Protein AF-A0A9D7X6R0-F1 (afdb_monomer_lite)

Sequence (83 aa):
MASRTNSQILNREISWLYFNGRVLQEAADKGNPLIERLKFLGIFSNNRDEFFRVRVATLNRIVKVGEITKGTDYNPKKILKQI

Structure (mmCIF, N/CA/C/O backbone):
data_AF-A0A9D7X6R0-F1
#
_entry.id   AF-A0A9D7X6R0-F1
#
loop_
_atom_site.group_PDB
_atom_site.id
_atom_site.type_symbol
_atom_site.label_atom_id
_atom_site.label_alt_id
_atom_site.label_comp_id
_atom_site.label_asym_id
_atom_site.label_entity_id
_atom_site.label_seq_id
_atom_site.pdbx_PDB_ins_code
_atom_site.Cartn_x
_atom_site.Cartn_y
_atom_site.Cartn_z
_atom_site.occupancy
_atom_site.B_iso_or_equiv
_atom_site.auth_seq_id
_atom_site.auth_comp_id
_atom_site.auth_asym_id
_atom_site.auth_atom_id
_atom_site.pdbx_PDB_model_num
ATOM 1 N N . MET A 1 1 ? 27.491 -23.139 11.978 1.00 37.03 1 MET A N 1
ATOM 2 C CA . MET A 1 1 ? 27.541 -22.419 10.686 1.00 37.03 1 MET A CA 1
ATOM 3 C C . MET A 1 1 ? 26.219 -21.688 10.508 1.00 37.03 1 MET A C 1
ATOM 5 O O . MET A 1 1 ? 25.219 -22.332 10.226 1.00 37.03 1 MET A O 1
ATOM 9 N N . ALA A 1 2 ? 26.178 -20.383 10.788 1.00 41.16 2 ALA A N 1
ATOM 10 C CA . ALA A 1 2 ? 24.954 -19.599 10.648 1.00 41.16 2 ALA A CA 1
ATOM 11 C C . ALA A 1 2 ? 24.570 -19.517 9.163 1.00 41.16 2 ALA A C 1
ATOM 13 O O . ALA A 1 2 ? 25.357 -19.042 8.342 1.00 41.16 2 ALA A O 1
ATOM 14 N N . SER A 1 3 ? 23.382 -20.024 8.832 1.00 43.88 3 SER A N 1
ATOM 15 C CA . SER A 1 3 ? 22.734 -19.822 7.538 1.00 43.88 3 SER A CA 1
ATOM 16 C C . SER A 1 3 ? 22.702 -18.322 7.251 1.00 43.88 3 SER A C 1
ATOM 18 O O . SER A 1 3 ? 22.035 -17.569 7.960 1.00 43.88 3 SER A O 1
ATOM 20 N N . ARG A 1 4 ? 23.461 -17.869 6.246 1.00 49.16 4 ARG A N 1
ATOM 21 C CA . ARG A 1 4 ? 23.272 -16.536 5.674 1.00 49.16 4 ARG A CA 1
ATOM 22 C C . ARG A 1 4 ? 21.849 -16.529 5.132 1.00 49.16 4 ARG A C 1
ATOM 24 O O . ARG A 1 4 ? 21.594 -17.137 4.095 1.00 49.16 4 ARG A O 1
ATOM 31 N N . THR A 1 5 ? 20.919 -15.894 5.842 1.00 46.94 5 THR A N 1
ATOM 32 C CA . THR A 1 5 ? 19.594 -15.588 5.307 1.00 46.94 5 THR A CA 1
ATOM 33 C C . THR A 1 5 ? 19.825 -14.814 4.023 1.00 46.94 5 THR A C 1
ATOM 35 O O . THR A 1 5 ? 20.263 -13.665 4.058 1.00 46.94 5 THR A O 1
ATOM 38 N N . ASN A 1 6 ? 19.633 -15.483 2.891 1.00 48.53 6 ASN A N 1
ATOM 39 C CA . ASN A 1 6 ? 19.775 -14.907 1.570 1.00 48.53 6 ASN A CA 1
ATOM 40 C C . ASN A 1 6 ? 18.628 -13.902 1.419 1.00 48.53 6 ASN A C 1
ATOM 42 O O . ASN A 1 6 ? 17.539 -14.263 0.972 1.00 48.53 6 ASN A O 1
ATOM 46 N N . SER A 1 7 ? 18.816 -12.680 1.928 1.00 52.41 7 SER A N 1
ATOM 47 C CA . SER A 1 7 ? 17.825 -11.616 1.851 1.00 52.41 7 SER A CA 1
ATOM 48 C C . SER A 1 7 ? 17.746 -11.194 0.393 1.00 52.41 7 SER A C 1
ATOM 50 O O . SER A 1 7 ? 18.479 -10.314 -0.058 1.00 52.41 7 SER A O 1
ATOM 52 N N . GLN A 1 8 ? 16.898 -11.883 -0.363 1.00 63.56 8 GLN A N 1
ATOM 53 C CA . GLN A 1 8 ? 16.509 -11.466 -1.698 1.00 63.56 8 GLN A CA 1
ATOM 54 C C . GLN A 1 8 ? 16.032 -10.018 -1.587 1.00 63.56 8 GLN A C 1
ATOM 56 O O . GLN A 1 8 ? 15.057 -9.734 -0.889 1.00 63.56 8 GLN A O 1
ATOM 61 N N . ILE A 1 9 ? 16.772 -9.092 -2.200 1.00 69.31 9 ILE A N 1
ATOM 62 C CA . ILE A 1 9 ? 16.417 -7.676 -2.187 1.00 69.31 9 ILE A CA 1
ATOM 63 C C . ILE A 1 9 ? 15.101 -7.557 -2.954 1.00 69.31 9 ILE A C 1
ATOM 65 O O . ILE A 1 9 ? 15.049 -7.754 -4.168 1.00 69.31 9 ILE A O 1
ATOM 69 N N . LEU A 1 10 ? 14.017 -7.280 -2.230 1.00 79.69 10 LEU A N 1
ATOM 70 C CA . LEU A 1 10 ? 12.708 -7.054 -2.827 1.00 79.69 10 LEU A CA 1
ATOM 71 C C . LEU A 1 10 ? 12.746 -5.793 -3.687 1.00 79.69 10 LEU A C 1
ATOM 73 O O . LEU A 1 10 ? 13.405 -4.803 -3.366 1.00 79.69 10 LEU A O 1
ATOM 77 N N . ASN A 1 11 ? 11.987 -5.812 -4.781 1.00 88.62 11 ASN A N 1
ATOM 78 C CA . ASN A 1 11 ? 11.842 -4.632 -5.614 1.00 88.62 11 ASN A CA 1
ATOM 79 C C . ASN A 1 11 ? 11.299 -3.455 -4.785 1.00 88.62 11 ASN A C 1
ATOM 81 O O . ASN A 1 11 ? 10.421 -3.633 -3.936 1.00 88.62 11 ASN A O 1
ATOM 85 N N . ARG A 1 12 ? 11.802 -2.246 -5.051 1.00 91.06 12 ARG A N 1
ATOM 86 C CA . ARG A 1 12 ? 11.427 -1.026 -4.324 1.00 91.06 12 ARG A CA 1
ATOM 87 C C . ARG A 1 12 ? 9.920 -0.769 -4.324 1.00 91.06 12 ARG A C 1
ATOM 89 O O . ARG A 1 12 ? 9.385 -0.374 -3.294 1.00 91.06 12 ARG A O 1
ATOM 96 N N . GLU A 1 13 ? 9.245 -0.989 -5.449 1.00 93.50 13 GLU A N 1
ATOM 97 C CA . GLU A 1 13 ? 7.814 -0.690 -5.585 1.00 93.50 13 GLU A CA 1
ATOM 98 C C . GLU A 1 13 ? 6.964 -1.691 -4.799 1.00 93.50 13 GLU A C 1
ATOM 100 O O . GLU A 1 13 ? 6.043 -1.306 -4.084 1.00 93.50 13 GLU A O 1
ATOM 105 N N . ILE A 1 14 ? 7.358 -2.965 -4.815 1.00 94.44 14 ILE A N 1
ATOM 106 C CA . ILE A 1 14 ? 6.728 -4.010 -3.999 1.00 94.44 14 ILE A CA 1
ATOM 107 C C . ILE A 1 14 ? 6.996 -3.779 -2.506 1.00 94.44 14 ILE A C 1
ATOM 109 O O . ILE A 1 14 ? 6.093 -3.876 -1.679 1.00 94.44 14 ILE A O 1
ATOM 113 N N . SER A 1 15 ? 8.219 -3.386 -2.148 1.00 94.25 15 SER A N 1
ATOM 114 C CA . SER A 1 15 ? 8.569 -3.013 -0.769 1.00 94.25 15 SER A CA 1
ATOM 115 C C . SER A 1 15 ? 7.743 -1.825 -0.272 1.00 94.25 15 SER A C 1
ATOM 117 O O . SER A 1 15 ? 7.370 -1.771 0.899 1.00 94.25 15 SER A O 1
ATOM 119 N N . TRP A 1 16 ? 7.414 -0.888 -1.164 1.00 96.06 16 TRP A N 1
ATOM 120 C CA . TRP A 1 16 ? 6.540 0.233 -0.845 1.00 96.06 16 TRP A CA 1
ATOM 121 C C . TRP A 1 16 ? 5.105 -0.238 -0.548 1.00 96.06 16 TRP A C 1
ATOM 123 O O . TRP A 1 16 ? 4.509 0.218 0.428 1.00 96.06 16 TRP A O 1
ATOM 133 N N . LEU A 1 17 ? 4.571 -1.206 -1.306 1.00 96.81 17 LEU A N 1
ATOM 134 C CA . LEU A 1 17 ? 3.266 -1.814 -1.007 1.00 96.81 17 LEU A CA 1
ATOM 135 C C . LEU A 1 17 ? 3.258 -2.520 0.355 1.00 96.81 17 LEU A C 1
ATOM 137 O O . LEU A 1 17 ? 2.315 -2.337 1.121 1.00 96.81 17 LEU A O 1
ATOM 141 N N . TYR A 1 18 ? 4.322 -3.251 0.707 1.00 96.62 18 TYR A N 1
ATOM 142 C CA . TYR A 1 18 ? 4.461 -3.839 2.047 1.00 96.62 18 TYR A CA 1
ATOM 143 C C . TYR A 1 18 ? 4.492 -2.777 3.148 1.00 96.62 18 TYR A C 1
ATOM 145 O O . TYR A 1 18 ? 3.869 -2.951 4.196 1.00 96.62 18 TYR A O 1
ATOM 153 N N . PHE A 1 19 ? 5.185 -1.659 2.918 1.00 97.25 19 PHE A N 1
ATOM 154 C CA . PHE A 1 19 ? 5.157 -0.529 3.841 1.00 97.25 19 PHE A CA 1
ATOM 155 C C . PHE A 1 19 ? 3.732 0.003 4.029 1.00 97.25 19 PHE A C 1
ATOM 157 O O . PHE A 1 19 ? 3.290 0.121 5.170 1.00 97.25 19 PHE A O 1
ATOM 164 N N . ASN A 1 20 ? 2.989 0.2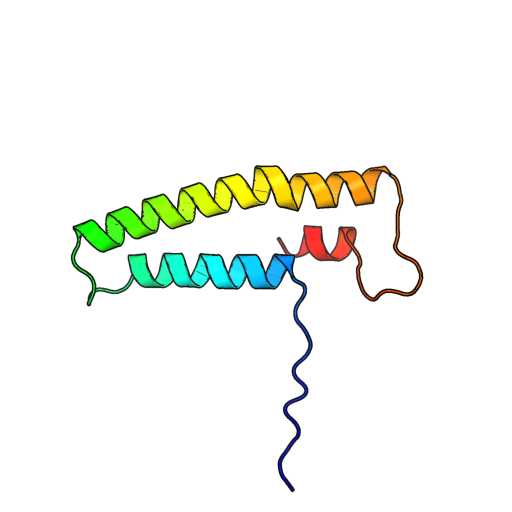52 2.946 1.00 98.25 20 ASN A N 1
ATOM 165 C CA . ASN A 1 20 ? 1.615 0.741 3.061 1.00 98.25 20 ASN A CA 1
ATOM 166 C C . ASN A 1 20 ? 0.683 -0.314 3.692 1.00 98.25 20 ASN A C 1
ATOM 168 O O . ASN A 1 20 ? -0.236 0.029 4.428 1.00 98.25 20 ASN A O 1
ATOM 172 N N . GLY A 1 21 ? 0.965 -1.603 3.488 1.00 98.31 21 GLY A N 1
ATOM 173 C CA . GLY A 1 21 ? 0.302 -2.703 4.190 1.00 98.31 21 GLY A CA 1
ATOM 174 C C . GLY A 1 21 ? 0.468 -2.632 5.711 1.00 98.31 21 GLY A C 1
ATOM 175 O O . GLY A 1 21 ? -0.486 -2.908 6.430 1.00 98.31 21 GLY A O 1
ATOM 176 N N . ARG A 1 22 ? 1.626 -2.186 6.217 1.00 98.38 22 ARG A N 1
ATOM 177 C CA . ARG A 1 22 ? 1.820 -1.946 7.660 1.00 98.38 22 ARG A CA 1
ATOM 178 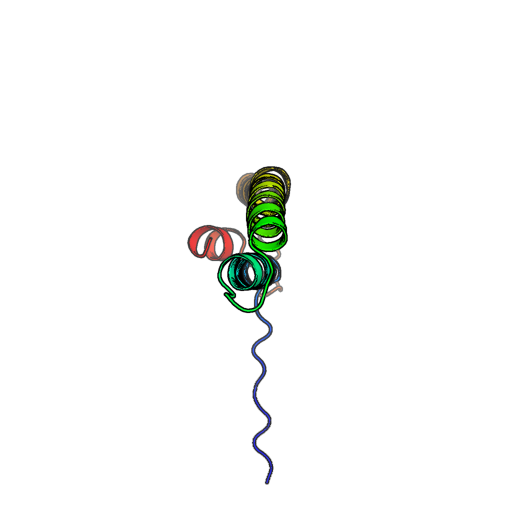C C . ARG A 1 22 ? 0.996 -0.768 8.176 1.00 98.38 22 ARG A C 1
ATOM 180 O O . ARG A 1 22 ? 0.453 -0.853 9.265 1.00 98.38 22 ARG A O 1
ATOM 187 N N . VAL A 1 23 ? 0.805 0.282 7.376 1.00 98.50 23 VAL A N 1
ATOM 188 C CA . VAL A 1 23 ? -0.116 1.381 7.735 1.00 98.50 23 VAL A CA 1
ATOM 189 C C . VAL A 1 23 ? -1.549 0.859 7.895 1.00 98.50 23 VAL A C 1
ATOM 191 O O . VAL A 1 23 ? -2.261 1.257 8.812 1.00 98.50 23 VAL A O 1
ATOM 194 N N . LEU A 1 24 ? -1.970 -0.075 7.037 1.00 98.44 24 LEU A N 1
ATOM 195 C CA . LEU A 1 24 ? -3.278 -0.717 7.173 1.00 98.44 24 LEU A CA 1
ATOM 196 C C . LEU A 1 24 ? -3.363 -1.630 8.411 1.00 98.44 24 LEU A C 1
ATOM 198 O O . LEU A 1 24 ? -4.435 -1.743 9.000 1.00 98.44 24 LEU A O 1
ATOM 202 N N . GLN A 1 25 ? -2.255 -2.251 8.832 1.00 98.69 25 GLN A N 1
ATOM 203 C CA . GLN A 1 25 ? -2.208 -3.023 10.081 1.00 98.69 25 GLN A CA 1
ATOM 204 C C . GLN A 1 25 ? -2.467 -2.129 11.300 1.00 98.69 25 GLN A C 1
ATOM 206 O O . GLN A 1 25 ? -3.270 -2.506 12.147 1.00 98.69 25 GLN A O 1
ATOM 211 N N . GLU A 1 26 ? -1.907 -0.916 11.338 1.00 98.62 26 GLU A N 1
ATOM 212 C CA . GLU A 1 26 ? -2.186 0.060 12.406 1.00 98.62 26 GLU A CA 1
ATOM 213 C C . GLU A 1 26 ? -3.665 0.473 12.464 1.00 98.62 26 GLU A C 1
ATOM 215 O O . GLU A 1 26 ? -4.227 0.684 13.541 1.00 98.62 26 GLU A O 1
ATOM 220 N N . ALA A 1 27 ? -4.334 0.540 11.307 1.00 98.50 27 ALA A N 1
ATOM 221 C CA . ALA A 1 27 ? -5.776 0.765 11.246 1.00 98.50 27 ALA A CA 1
ATOM 222 C C . ALA A 1 27 ? -6.599 -0.431 11.766 1.00 98.50 27 ALA A C 1
ATOM 224 O O . ALA A 1 27 ? -7.717 -0.247 12.249 1.00 98.50 27 ALA A O 1
ATOM 225 N N . ALA A 1 28 ? -6.072 -1.652 11.656 1.00 98.31 28 ALA A N 1
ATOM 226 C CA . ALA A 1 28 ? -6.738 -2.874 12.103 1.00 98.31 28 ALA A CA 1
ATOM 227 C C . ALA A 1 28 ? -6.468 -3.208 13.581 1.00 98.31 28 ALA A C 1
ATOM 229 O O . ALA A 1 28 ? -7.248 -3.952 14.185 1.00 98.31 28 ALA A O 1
ATOM 230 N N . ASP A 1 29 ? -5.398 -2.671 14.169 1.00 98.56 29 ASP A N 1
ATOM 231 C CA . ASP A 1 29 ? -5.022 -2.956 15.550 1.00 98.56 29 ASP A CA 1
ATOM 232 C C . ASP A 1 29 ? -6.055 -2.399 16.542 1.00 98.56 29 ASP A C 1
ATOM 234 O O . ASP A 1 29 ? -6.328 -1.200 16.604 1.00 98.56 29 ASP A O 1
ATOM 238 N N . LYS A 1 30 ? -6.643 -3.283 17.353 1.00 98.12 30 LYS A N 1
ATOM 239 C CA . LYS A 1 30 ? -7.606 -2.916 18.401 1.00 98.12 30 LYS A CA 1
ATOM 240 C C . LYS A 1 30 ? -6.946 -2.278 19.627 1.00 98.12 30 LYS A C 1
ATOM 242 O O . LYS A 1 30 ? -7.678 -1.717 20.439 1.00 98.12 30 LYS A O 1
ATOM 247 N N . GLY A 1 31 ? -5.618 -2.342 19.749 1.00 98.38 31 GLY A N 1
ATOM 248 C CA . GLY A 1 31 ? -4.843 -1.596 20.742 1.00 98.38 31 GLY A CA 1
ATOM 249 C C . GLY A 1 31 ? -4.817 -0.087 20.476 1.00 98.38 31 GLY A C 1
ATOM 250 O O . GLY A 1 31 ? -4.705 0.695 21.418 1.00 98.38 31 GLY A O 1
ATOM 251 N N . ASN A 1 32 ? -5.006 0.332 19.220 1.00 98.31 32 ASN A N 1
ATOM 252 C CA . ASN A 1 32 ? -5.088 1.740 18.847 1.00 98.31 32 ASN A CA 1
ATOM 253 C C . ASN A 1 32 ? -6.491 2.320 19.132 1.00 98.31 32 ASN A C 1
ATOM 255 O O . ASN A 1 32 ? -7.506 1.678 18.822 1.00 98.31 32 ASN A O 1
ATOM 259 N N . PRO A 1 33 ? -6.598 3.561 19.654 1.00 98.62 33 PRO A N 1
ATOM 260 C CA . PRO A 1 33 ? -7.879 4.248 19.797 1.00 98.62 33 PRO A CA 1
ATOM 261 C C . PRO A 1 33 ? -8.648 4.324 18.471 1.00 98.62 33 PRO A C 1
ATOM 263 O O . PRO A 1 33 ? -8.058 4.495 17.404 1.00 98.62 33 PRO A O 1
ATOM 266 N N . LEU A 1 34 ? -9.986 4.267 18.529 1.00 98.31 34 LEU A N 1
ATOM 267 C CA . LEU A 1 34 ? -10.843 4.236 17.333 1.00 98.31 34 LEU A CA 1
ATOM 268 C C . LEU A 1 34 ? -10.536 5.371 16.341 1.00 98.31 34 LEU A C 1
ATOM 270 O O . LEU A 1 34 ? -10.497 5.130 15.137 1.00 98.31 34 LEU A O 1
ATOM 274 N N . ILE A 1 35 ? -10.293 6.583 16.844 1.00 98.56 35 ILE A N 1
ATOM 275 C CA . ILE A 1 35 ? -9.977 7.748 16.011 1.00 98.56 35 ILE A CA 1
ATOM 276 C C . ILE A 1 35 ? -8.614 7.611 15.322 1.00 98.56 35 ILE A C 1
ATOM 278 O O . ILE A 1 35 ? -8.499 7.963 14.151 1.00 98.56 35 ILE A O 1
ATOM 282 N N . GLU A 1 36 ? -7.602 7.057 15.992 1.00 98.56 36 GLU A N 1
ATOM 283 C CA . GLU A 1 36 ? -6.282 6.838 15.382 1.00 98.56 36 GLU A CA 1
ATOM 284 C C . GLU A 1 36 ? -6.356 5.811 14.253 1.00 98.56 36 GLU A C 1
ATOM 286 O O . GLU A 1 36 ? -5.814 6.034 13.173 1.00 98.56 36 GLU A O 1
ATOM 291 N N . ARG A 1 37 ? -7.142 4.745 14.427 1.00 98.69 37 ARG A N 1
ATOM 292 C CA . ARG A 1 37 ? -7.398 3.778 13.347 1.00 98.69 37 ARG A CA 1
ATOM 293 C C . ARG A 1 37 ? -8.048 4.430 12.130 1.00 98.69 37 ARG A C 1
ATOM 295 O O . ARG A 1 37 ? -7.670 4.140 10.996 1.00 98.69 37 ARG A O 1
ATOM 302 N N . LEU A 1 38 ? -8.992 5.346 12.357 1.00 98.56 38 LEU A N 1
ATOM 303 C CA . LEU A 1 38 ? -9.631 6.105 11.281 1.00 98.56 38 LEU A CA 1
ATOM 304 C C . LEU A 1 38 ? -8.620 7.008 10.552 1.00 98.56 38 LEU A C 1
ATOM 306 O O . LEU A 1 38 ? -8.629 7.078 9.323 1.00 98.56 38 LEU A O 1
ATOM 310 N N . LYS A 1 39 ? -7.706 7.651 11.292 1.00 98.69 39 LYS A N 1
ATOM 311 C CA . LYS A 1 39 ? -6.602 8.423 10.702 1.00 98.69 39 LYS A CA 1
ATOM 312 C C . LYS A 1 39 ? -5.682 7.529 9.872 1.00 98.69 39 LYS A C 1
ATOM 314 O O . LYS A 1 39 ? -5.360 7.900 8.746 1.00 98.69 39 LYS A O 1
ATOM 319 N N . PHE A 1 40 ? -5.320 6.341 10.360 1.00 98.75 40 PHE A N 1
ATOM 320 C CA . PHE A 1 40 ? -4.513 5.382 9.598 1.00 98.75 40 PHE A CA 1
ATOM 321 C C . PHE A 1 40 ? -5.194 4.930 8.301 1.00 98.75 40 PHE A C 1
ATOM 323 O O . PHE A 1 40 ? -4.511 4.816 7.284 1.00 98.75 40 PHE A O 1
ATOM 330 N N . LEU A 1 41 ? -6.523 4.764 8.273 1.00 98.62 41 LEU A N 1
ATOM 331 C CA . LEU A 1 41 ? -7.258 4.517 7.020 1.00 98.62 41 LEU A CA 1
ATOM 332 C C . LEU A 1 41 ? -7.126 5.682 6.028 1.00 98.62 41 LEU A C 1
ATOM 334 O O . LEU A 1 41 ? -6.931 5.456 4.828 1.00 98.62 41 LEU A O 1
ATOM 338 N N . GLY A 1 42 ? -7.19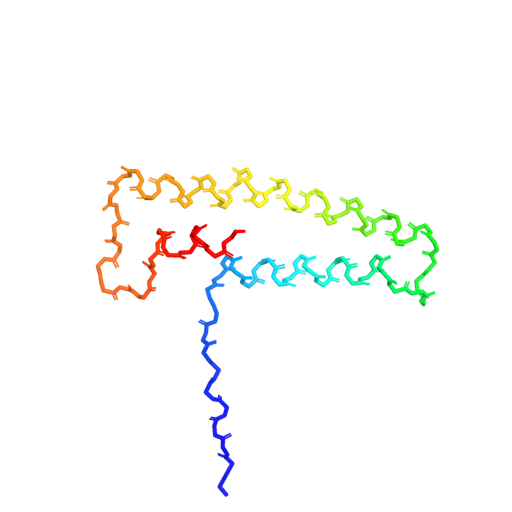9 6.921 6.520 1.00 98.56 42 GLY A N 1
ATOM 339 C CA . GLY A 1 42 ? -6.966 8.121 5.713 1.00 98.56 42 GLY A CA 1
ATOM 340 C C . GLY A 1 42 ? -5.542 8.171 5.152 1.00 98.56 42 GLY A C 1
ATOM 341 O O . GLY A 1 42 ? -5.357 8.357 3.949 1.00 98.56 42 GLY A O 1
ATOM 342 N N . ILE A 1 43 ? -4.540 7.917 5.999 1.00 98.69 43 ILE A N 1
ATOM 343 C CA . ILE A 1 43 ? -3.123 7.873 5.608 1.00 98.69 43 ILE A CA 1
ATOM 344 C C . ILE A 1 43 ? -2.887 6.773 4.566 1.00 98.69 43 ILE A C 1
ATOM 346 O O . ILE A 1 43 ? -2.294 7.034 3.522 1.00 98.69 43 ILE A O 1
ATOM 350 N N . PHE A 1 44 ? -3.391 5.559 4.804 1.00 98.62 44 PHE A N 1
ATOM 351 C CA . PHE A 1 44 ? -3.279 4.430 3.879 1.00 98.62 44 PHE A CA 1
ATOM 352 C C . PHE A 1 44 ? -3.858 4.751 2.495 1.00 98.62 44 PHE A C 1
ATOM 354 O O . PHE A 1 44 ? -3.265 4.386 1.474 1.00 98.62 44 PHE A O 1
ATOM 361 N N . SER A 1 45 ? -5.006 5.434 2.460 1.00 98.56 45 SER A N 1
ATOM 362 C CA . SER A 1 45 ? -5.679 5.835 1.221 1.00 98.56 45 SER A CA 1
ATOM 363 C C . SER A 1 45 ? -4.884 6.905 0.474 1.00 98.56 45 SER A C 1
ATOM 365 O O . SER A 1 45 ? -4.544 6.693 -0.686 1.00 98.56 45 SER A O 1
ATOM 367 N N . ASN A 1 46 ? -4.468 7.977 1.156 1.00 98.44 46 ASN A N 1
ATOM 368 C CA . ASN A 1 46 ? -3.651 9.034 0.550 1.00 98.44 46 ASN A CA 1
ATOM 369 C C . ASN A 1 46 ? -2.317 8.499 0.001 1.00 98.44 46 ASN A C 1
ATOM 371 O O . ASN A 1 46 ? -1.909 8.828 -1.114 1.00 98.44 46 ASN A O 1
ATOM 375 N N . ASN A 1 47 ? -1.659 7.615 0.756 1.00 98.31 47 ASN A N 1
ATOM 376 C CA . ASN A 1 47 ? -0.443 6.945 0.310 1.00 98.31 47 ASN A CA 1
ATOM 377 C C . ASN A 1 47 ? -0.700 6.138 -0.969 1.00 98.31 47 ASN A C 1
ATOM 379 O O . ASN A 1 47 ? 0.092 6.195 -1.910 1.00 98.31 47 ASN A O 1
ATOM 383 N N . ARG A 1 48 ? -1.793 5.368 -1.012 1.00 98.06 48 ARG A N 1
ATOM 384 C CA . ARG A 1 48 ? -2.134 4.539 -2.173 1.00 98.06 48 ARG A CA 1
ATOM 385 C C . ARG A 1 48 ? -2.374 5.390 -3.415 1.00 98.06 48 ARG A C 1
ATOM 387 O O . ARG A 1 48 ? -1.857 5.051 -4.476 1.00 98.06 48 ARG A O 1
ATOM 394 N N . ASP A 1 49 ? -3.087 6.500 -3.274 1.00 98.44 49 ASP A N 1
ATOM 395 C CA . ASP A 1 49 ? -3.334 7.417 -4.385 1.00 98.44 49 ASP A CA 1
ATOM 396 C C . ASP A 1 49 ? -2.023 7.989 -4.936 1.00 98.44 49 ASP A C 1
ATOM 398 O O . ASP A 1 49 ? -1.815 8.011 -6.149 1.00 98.44 49 ASP A O 1
ATOM 402 N N . GLU A 1 50 ? -1.100 8.386 -4.057 1.00 98.12 50 GLU A N 1
ATOM 403 C CA . GLU A 1 50 ? 0.237 8.843 -4.449 1.00 98.12 50 GLU A CA 1
ATOM 404 C C . GLU A 1 50 ? 1.046 7.746 -5.157 1.00 98.12 50 GLU A C 1
ATOM 406 O O . GLU A 1 50 ? 1.699 8.001 -6.173 1.00 98.12 50 GLU A O 1
ATOM 411 N N . PHE A 1 51 ? 0.970 6.501 -4.682 1.00 97.88 51 PHE A N 1
ATOM 412 C CA . PHE A 1 51 ? 1.632 5.370 -5.330 1.00 97.88 51 PHE A CA 1
ATOM 413 C C . PHE A 1 51 ? 1.168 5.180 -6.776 1.00 97.88 51 PHE A C 1
ATOM 415 O O . PHE A 1 51 ? 2.001 5.045 -7.676 1.00 97.88 51 PHE A O 1
ATOM 422 N N . PHE A 1 52 ? -0.140 5.230 -7.033 1.00 97.69 52 PHE A N 1
ATOM 423 C CA . PHE A 1 52 ? -0.650 5.124 -8.400 1.00 97.69 52 PHE A CA 1
ATOM 424 C C . PHE A 1 52 ? -0.304 6.356 -9.243 1.00 97.69 52 PHE A C 1
ATOM 426 O O . PHE A 1 52 ? 0.161 6.215 -10.379 1.00 97.69 52 PHE A O 1
ATOM 433 N N . ARG A 1 53 ? -0.467 7.557 -8.680 1.00 97.88 53 ARG A N 1
ATOM 434 C CA . ARG A 1 53 ? -0.225 8.828 -9.377 1.00 97.88 53 ARG A CA 1
ATOM 435 C C . ARG A 1 53 ? 1.230 9.003 -9.797 1.00 97.88 53 ARG A C 1
ATOM 437 O O . ARG A 1 53 ? 1.484 9.502 -10.889 1.00 97.88 53 ARG A O 1
ATOM 444 N N . VAL A 1 54 ? 2.175 8.593 -8.954 1.00 96.25 54 VAL A N 1
ATOM 445 C CA . VAL A 1 54 ? 3.605 8.835 -9.180 1.00 96.25 54 VAL A CA 1
ATOM 446 C C . VAL A 1 54 ? 4.329 7.569 -9.620 1.00 96.25 54 VAL A C 1
ATOM 448 O O . VAL A 1 54 ? 4.946 7.549 -10.688 1.00 96.25 54 VAL A O 1
ATOM 451 N N . ARG A 1 55 ? 4.271 6.490 -8.835 1.00 95.56 55 ARG A N 1
ATOM 452 C CA . ARG A 1 55 ? 5.121 5.306 -9.059 1.00 95.56 55 ARG A CA 1
ATOM 453 C C . ARG A 1 55 ? 4.625 4.453 -10.217 1.00 95.56 55 ARG A C 1
ATOM 455 O O . ARG A 1 55 ? 5.402 4.162 -11.126 1.00 95.56 55 ARG A O 1
ATOM 462 N N . VAL A 1 56 ? 3.335 4.117 -10.247 1.00 96.44 56 VAL A N 1
ATOM 463 C CA . VAL A 1 56 ? 2.753 3.337 -11.356 1.00 96.44 56 VAL A CA 1
ATOM 464 C C . VAL A 1 56 ? 2.813 4.123 -12.668 1.00 96.44 56 VAL A C 1
ATOM 466 O O . VAL A 1 56 ? 3.194 3.567 -13.699 1.00 96.44 56 VAL A O 1
ATOM 469 N N . ALA A 1 57 ? 2.530 5.429 -12.637 1.00 96.19 57 ALA A N 1
ATOM 470 C CA . ALA A 1 57 ? 2.692 6.298 -13.804 1.00 96.19 57 ALA A CA 1
ATOM 471 C C . ALA A 1 57 ? 4.138 6.298 -14.338 1.00 96.19 57 ALA A C 1
ATOM 473 O O . ALA A 1 57 ? 4.352 6.182 -15.548 1.00 96.19 57 ALA A O 1
ATOM 474 N N . THR A 1 58 ? 5.133 6.355 -13.446 1.00 93.88 58 THR A N 1
ATOM 475 C CA . THR A 1 58 ? 6.556 6.281 -13.814 1.00 93.88 58 THR A CA 1
ATOM 476 C C . THR A 1 58 ? 6.905 4.935 -14.450 1.00 93.88 58 THR A C 1
ATOM 478 O O . THR A 1 58 ? 7.504 4.909 -15.525 1.00 93.88 58 THR A O 1
ATOM 481 N N . LEU A 1 59 ? 6.479 3.817 -13.851 1.00 93.25 59 LEU A N 1
ATOM 482 C CA . LEU A 1 59 ? 6.684 2.477 -14.414 1.00 93.25 59 LEU A CA 1
ATOM 483 C C . LEU A 1 59 ? 6.085 2.354 -15.821 1.00 93.25 59 LEU A C 1
ATOM 485 O O . LEU A 1 59 ? 6.756 1.884 -16.741 1.00 93.25 59 LEU A O 1
ATOM 489 N N . ASN A 1 60 ? 4.850 2.823 -16.009 1.00 94.06 60 ASN A N 1
ATOM 490 C CA . ASN A 1 60 ? 4.182 2.820 -17.311 1.00 94.06 60 ASN A CA 1
ATOM 491 C C . ASN A 1 60 ? 4.933 3.662 -18.349 1.00 94.06 60 ASN A C 1
ATOM 493 O O . ASN A 1 60 ? 5.057 3.249 -19.504 1.00 94.06 60 ASN A O 1
ATOM 497 N N . ARG A 1 61 ? 5.477 4.819 -17.951 1.00 93.00 61 ARG A N 1
ATOM 498 C CA . ARG A 1 61 ? 6.299 5.656 -18.834 1.00 93.00 61 ARG A CA 1
ATOM 499 C C . ARG A 1 61 ? 7.567 4.927 -19.278 1.00 93.00 61 ARG A C 1
ATOM 501 O O . ARG A 1 61 ? 7.844 4.919 -20.473 1.00 93.00 61 ARG A O 1
ATOM 508 N N . ILE A 1 62 ? 8.288 4.281 -18.361 1.00 90.00 62 ILE A N 1
ATOM 509 C CA . ILE A 1 62 ? 9.504 3.512 -18.686 1.00 90.00 62 ILE A CA 1
ATOM 510 C C . ILE A 1 62 ? 9.170 2.382 -19.671 1.00 90.00 62 ILE A C 1
ATOM 512 O O . ILE A 1 62 ? 9.844 2.218 -20.689 1.00 90.00 62 ILE A O 1
ATOM 516 N N . VAL A 1 63 ? 8.071 1.654 -19.428 1.00 90.50 63 VAL A N 1
ATOM 517 C CA . VAL A 1 63 ? 7.590 0.613 -20.351 1.00 90.50 63 VAL A CA 1
ATOM 518 C C . VAL A 1 63 ? 7.289 1.182 -21.737 1.00 90.50 63 VAL A C 1
ATOM 520 O O . VAL A 1 63 ? 7.650 0.554 -22.732 1.00 90.50 63 VAL A O 1
ATOM 523 N N . LYS A 1 64 ? 6.641 2.350 -21.811 1.00 89.81 64 LYS A N 1
ATOM 524 C CA . LYS A 1 64 ? 6.251 2.992 -23.074 1.00 89.81 64 LYS A CA 1
ATOM 525 C C . LYS A 1 64 ? 7.451 3.487 -23.883 1.00 89.81 64 LYS A C 1
ATOM 527 O O . LYS A 1 64 ? 7.429 3.373 -25.102 1.00 89.81 64 LYS A O 1
ATOM 532 N N . VAL A 1 65 ? 8.475 4.026 -23.222 1.00 87.75 65 VAL A N 1
ATOM 533 C CA . VAL A 1 65 ? 9.710 4.489 -23.883 1.00 87.75 65 VAL A CA 1
ATOM 534 C C . VAL A 1 65 ? 10.566 3.301 -24.353 1.00 87.75 65 VAL A C 1
ATOM 536 O O . VAL A 1 65 ? 11.402 3.453 -25.236 1.00 87.75 65 VAL A O 1
ATOM 539 N N . GLY A 1 66 ? 10.323 2.095 -23.829 1.00 74.50 66 GLY A N 1
ATOM 540 C CA . GLY A 1 66 ? 11.090 0.903 -24.193 1.00 74.50 66 GLY A CA 1
ATOM 541 C C . GLY A 1 66 ? 12.465 0.852 -23.526 1.00 74.50 66 GLY A C 1
ATOM 542 O O . GLY A 1 66 ? 13.304 0.040 -23.917 1.00 74.50 66 GLY A O 1
ATOM 543 N N . GLU A 1 67 ? 12.686 1.678 -22.499 1.00 66.69 67 GLU A N 1
ATOM 544 C CA . GLU A 1 67 ? 13.870 1.631 -21.645 1.00 66.69 67 GLU A CA 1
ATOM 545 C C . GLU A 1 67 ? 13.816 0.373 -20.775 1.00 66.69 67 GLU A C 1
ATOM 547 O O . GLU A 1 67 ? 13.382 0.364 -19.624 1.00 66.69 67 GLU A O 1
ATOM 552 N N . ILE A 1 68 ? 14.246 -0.743 -21.352 1.00 63.50 68 ILE A N 1
ATOM 553 C CA . ILE A 1 68 ? 14.705 -1.878 -20.566 1.00 63.50 68 ILE A CA 1
ATOM 554 C C . ILE A 1 68 ? 16.118 -1.500 -20.135 1.00 63.5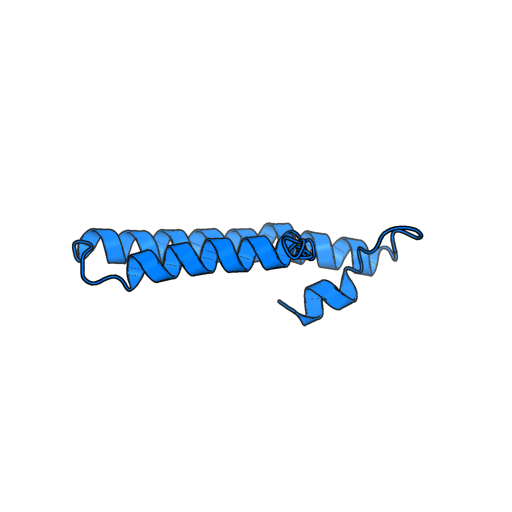0 68 ILE A C 1
ATOM 556 O O . ILE A 1 68 ? 17.003 -1.411 -20.989 1.00 63.50 68 ILE A O 1
ATOM 560 N N . THR A 1 69 ? 16.344 -1.263 -18.842 1.00 62.88 69 THR A N 1
ATOM 561 C CA . THR A 1 69 ? 17.696 -1.105 -18.292 1.00 62.88 69 THR A CA 1
ATOM 562 C C . THR A 1 69 ? 18.454 -2.422 -18.459 1.00 62.88 69 THR A C 1
ATOM 564 O O . THR A 1 69 ? 18.478 -3.280 -17.573 1.00 62.88 69 THR A O 1
ATOM 567 N N . LYS A 1 70 ? 19.036 -2.611 -19.648 1.00 56.66 70 LYS A N 1
ATOM 568 C CA . LYS A 1 70 ? 19.896 -3.745 -19.982 1.00 56.66 70 LYS A CA 1
ATOM 569 C C . LYS A 1 70 ? 21.031 -3.794 -18.956 1.00 56.66 70 LYS A C 1
ATOM 571 O O . LYS A 1 70 ? 21.706 -2.794 -18.744 1.00 56.66 70 LYS A O 1
ATOM 576 N N . GLY A 1 71 ? 21.212 -4.945 -18.309 1.00 60.94 71 GLY A N 1
ATOM 577 C CA . GLY A 1 71 ? 22.234 -5.143 -17.273 1.00 60.94 71 GLY A CA 1
ATOM 578 C C . GLY A 1 71 ? 21.772 -4.901 -15.831 1.00 60.94 71 GLY A C 1
ATOM 579 O O . GLY A 1 71 ? 22.581 -5.036 -14.921 1.00 60.94 71 GLY A O 1
ATOM 580 N N . THR A 1 72 ? 20.491 -4.591 -15.598 1.00 67.25 72 THR A N 1
ATOM 581 C CA . THR A 1 72 ? 19.902 -4.557 -14.246 1.00 67.25 72 THR A CA 1
ATOM 582 C C . THR A 1 72 ? 18.805 -5.613 -14.112 1.00 67.25 72 THR A C 1
ATOM 584 O O . THR A 1 72 ? 18.077 -5.862 -15.071 1.00 67.25 72 THR A O 1
ATOM 587 N N . ASP A 1 73 ? 18.604 -6.164 -12.912 1.00 69.94 73 ASP A N 1
ATOM 588 C CA . ASP A 1 73 ? 17.455 -7.039 -12.588 1.00 69.94 73 ASP A CA 1
ATOM 589 C C . ASP A 1 73 ? 16.105 -6.284 -12.538 1.00 69.94 73 ASP A C 1
ATOM 591 O O . ASP A 1 73 ? 15.071 -6.810 -12.110 1.00 69.94 73 ASP A O 1
ATOM 595 N N . TYR A 1 74 ? 16.082 -5.026 -12.981 1.00 81.94 74 TYR A N 1
ATOM 596 C CA . TYR A 1 74 ? 14.900 -4.184 -12.973 1.00 81.94 74 TYR A CA 1
ATOM 597 C C . TYR A 1 74 ? 14.081 -4.380 -14.253 1.00 81.94 74 TYR A C 1
ATOM 599 O O . TYR A 1 74 ? 14.435 -3.905 -15.329 1.00 81.94 74 TYR A O 1
ATOM 607 N N . ASN A 1 75 ? 12.943 -5.067 -14.125 1.00 88.12 75 ASN A N 1
ATOM 608 C CA . ASN A 1 75 ? 11.991 -5.271 -15.216 1.00 88.12 75 ASN A CA 1
ATOM 609 C C . ASN A 1 75 ? 10.638 -4.602 -14.895 1.00 88.12 75 ASN A C 1
ATOM 611 O O . ASN A 1 75 ? 9.815 -5.204 -14.197 1.00 88.12 75 ASN A O 1
ATOM 615 N N . PRO A 1 76 ? 10.367 -3.396 -15.434 1.00 90.44 76 PRO A N 1
ATOM 616 C CA . PRO A 1 76 ? 9.136 -2.645 -15.178 1.00 90.44 76 PRO A CA 1
ATOM 617 C C . PRO A 1 76 ? 7.849 -3.412 -15.500 1.00 90.44 76 PRO A C 1
ATOM 619 O O . PRO A 1 76 ? 6.895 -3.3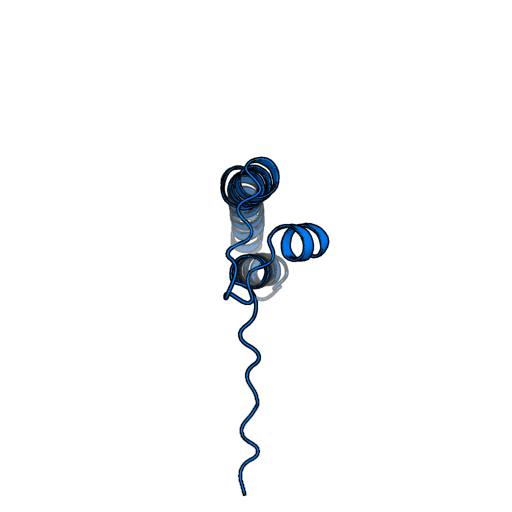53 -14.731 1.00 90.44 76 PRO A O 1
ATOM 622 N N . LYS A 1 77 ? 7.822 -4.193 -16.592 1.00 90.62 77 LYS A N 1
ATOM 623 C CA . LYS A 1 77 ? 6.643 -4.995 -16.974 1.00 90.62 77 LYS A CA 1
ATOM 624 C C . LYS A 1 77 ? 6.357 -6.091 -15.947 1.00 90.62 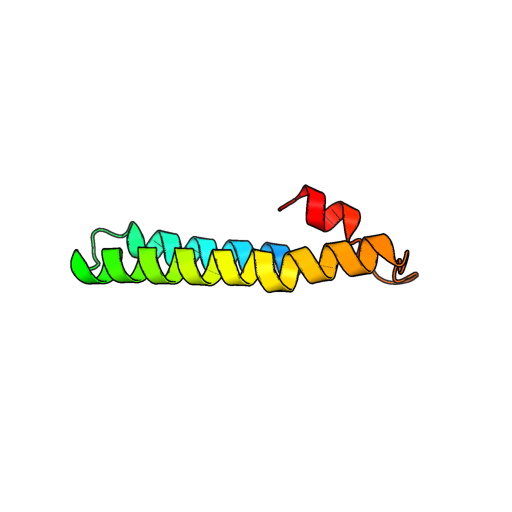77 LYS A C 1
ATOM 626 O O . LYS A 1 77 ? 5.205 -6.329 -15.596 1.00 90.62 77 LYS A O 1
ATOM 631 N N . LYS A 1 78 ? 7.410 -6.749 -15.447 1.00 90.69 78 LYS A N 1
ATOM 632 C CA . LYS A 1 78 ? 7.295 -7.775 -14.399 1.00 90.69 78 LYS A CA 1
ATOM 633 C C . LYS A 1 78 ? 6.847 -7.171 -13.066 1.00 90.69 78 LYS A C 1
ATOM 635 O O . LYS A 1 78 ? 6.121 -7.831 -12.329 1.00 90.69 78 LYS A O 1
ATOM 640 N N . ILE A 1 79 ? 7.289 -5.954 -12.753 1.00 91.94 79 ILE A N 1
ATOM 641 C CA . ILE A 1 79 ? 6.902 -5.240 -11.529 1.00 91.94 79 ILE A CA 1
ATOM 642 C C . ILE A 1 79 ? 5.435 -4.814 -11.609 1.00 91.94 79 ILE A C 1
ATOM 644 O O . ILE A 1 79 ? 4.683 -5.114 -10.693 1.00 91.94 79 ILE A O 1
ATOM 648 N N . LEU A 1 80 ? 5.007 -4.210 -12.722 1.00 93.31 80 LEU A N 1
ATOM 649 C CA . LEU A 1 80 ? 3.610 -3.813 -12.934 1.00 93.31 80 LEU A CA 1
ATOM 650 C C . LEU A 1 80 ? 2.631 -4.986 -12.817 1.00 93.31 80 LEU A C 1
ATOM 652 O O . LEU A 1 80 ? 1.525 -4.788 -12.347 1.00 93.31 80 LEU A O 1
ATOM 656 N N . LYS A 1 81 ? 3.031 -6.205 -13.205 1.00 93.31 81 LYS A N 1
ATOM 657 C CA . LYS A 1 81 ? 2.197 -7.410 -13.055 1.00 93.31 81 LYS A CA 1
ATOM 658 C C . LYS A 1 81 ? 2.036 -7.874 -11.594 1.00 93.31 81 LYS A C 1
ATOM 660 O O . LYS A 1 81 ? 1.157 -8.680 -11.313 1.00 93.31 81 LYS A O 1
ATOM 665 N N . GLN A 1 82 ? 2.926 -7.451 -10.698 1.00 92.88 82 GLN A N 1
ATOM 666 C CA . GLN A 1 82 ? 2.895 -7.812 -9.274 1.00 92.88 82 GLN A CA 1
ATOM 667 C C . GLN A 1 82 ? 2.158 -6.784 -8.404 1.00 92.88 82 GLN A C 1
ATOM 669 O O . GLN A 1 82 ? 1.901 -7.076 -7.238 1.00 92.88 82 GLN A O 1
ATOM 674 N N . ILE A 1 83 ? 1.889 -5.595 -8.947 1.00 92.12 83 ILE A N 1
ATOM 675 C CA . ILE A 1 83 ? 1.083 -4.537 -8.324 1.00 92.12 83 ILE A CA 1
ATOM 676 C C . ILE A 1 83 ? -0.390 -4.839 -8.593 1.00 92.12 83 ILE A C 1
ATOM 678 O O . ILE A 1 83 ? -1.184 -4.698 -7.639 1.00 92.12 83 ILE A O 1
#

Secondary structure (DSSP, 8-state):
-----------HHHHHHHHHHHHHHHHH-TTS-HHHHHHHHHHHHHHHHHIIIIIIHHHHHHHHHT---TTSS--HHHHHTT-

Radius of gyration: 16.86 Å; chains: 1; bounding box: 38×32×45 Å

Foldseek 3Di:
DDPPPPPPPDDPLVVLVVVLVVLQVQLVDPVDDPVVSVVSVVVSVVSVVCSCVPVVVVLVVCVVVVPPVPPDPDDSVVVNVVD

pLDDT: mean 87.6, std 16.57, range [37.03, 98.75]